Protein AF-A0A960NZ51-F1 (afdb_monomer)

Structure (mmCIF, N/CA/C/O backbone):
data_AF-A0A960NZ51-F1
#
_entry.id   AF-A0A960NZ51-F1
#
loop_
_atom_site.group_PDB
_atom_site.id
_atom_site.type_symbol
_atom_site.label_atom_id
_atom_site.label_alt_id
_atom_site.label_comp_id
_atom_site.label_asym_id
_atom_site.label_entity_id
_atom_site.label_seq_id
_atom_site.pdbx_PDB_ins_code
_atom_site.Cartn_x
_atom_site.Cartn_y
_atom_site.Cartn_z
_atom_site.occupancy
_atom_site.B_iso_or_equiv
_atom_site.auth_seq_id
_atom_site.auth_comp_id
_atom_site.auth_asym_id
_atom_site.auth_atom_id
_atom_site.pdbx_PDB_model_num
ATOM 1 N N . MET A 1 1 ? 16.082 8.332 2.737 1.00 50.16 1 MET A N 1
ATOM 2 C CA . MET A 1 1 ? 16.684 7.779 1.501 1.00 50.16 1 MET A CA 1
ATOM 3 C C . MET A 1 1 ? 15.687 7.900 0.361 1.00 50.16 1 MET A C 1
ATOM 5 O O . MET A 1 1 ? 14.531 7.542 0.551 1.00 50.16 1 MET A O 1
ATOM 9 N N . ALA A 1 2 ? 16.099 8.429 -0.792 1.00 65.31 2 ALA A N 1
ATOM 10 C CA . ALA A 1 2 ? 15.247 8.480 -1.977 1.00 65.31 2 ALA A CA 1
ATOM 11 C C . ALA A 1 2 ? 15.209 7.099 -2.647 1.00 65.31 2 ALA A C 1
ATOM 13 O O . ALA A 1 2 ? 16.250 6.490 -2.882 1.00 65.31 2 ALA A O 1
ATOM 14 N N . LEU A 1 3 ? 14.010 6.600 -2.945 1.00 73.25 3 LEU A N 1
ATOM 15 C CA . LEU A 1 3 ? 13.845 5.362 -3.699 1.00 73.25 3 LEU A CA 1
ATOM 16 C C . LEU A 1 3 ? 14.339 5.585 -5.140 1.00 73.25 3 LEU A C 1
ATOM 18 O O . LEU A 1 3 ? 13.904 6.546 -5.790 1.00 73.25 3 LEU A O 1
ATOM 22 N N . SER A 1 4 ? 15.247 4.730 -5.623 1.00 84.94 4 SER A N 1
ATOM 23 C CA . SER A 1 4 ? 15.769 4.804 -6.994 1.00 84.94 4 SER A CA 1
ATOM 24 C C . SER A 1 4 ? 14.644 4.615 -8.017 1.00 84.94 4 SER A C 1
ATOM 26 O O . SER A 1 4 ? 13.592 4.053 -7.710 1.00 84.94 4 SER A O 1
ATOM 28 N N . ARG A 1 5 ? 14.850 5.104 -9.248 1.00 79.25 5 ARG A N 1
ATOM 29 C CA . ARG A 1 5 ? 13.869 4.931 -10.334 1.00 79.25 5 ARG A CA 1
ATOM 30 C C . ARG A 1 5 ? 13.596 3.450 -10.616 1.00 79.25 5 ARG A C 1
ATOM 32 O O . ARG A 1 5 ? 12.438 3.086 -10.742 1.00 79.25 5 ARG A O 1
ATOM 39 N N . ALA A 1 6 ? 14.634 2.612 -10.592 1.00 81.88 6 ALA A N 1
ATOM 40 C CA . ALA A 1 6 ? 14.509 1.164 -10.766 1.00 81.88 6 ALA A CA 1
ATOM 41 C C . ALA A 1 6 ? 13.544 0.530 -9.746 1.00 81.88 6 ALA A C 1
ATOM 43 O O . ALA A 1 6 ? 12.571 -0.102 -10.135 1.00 81.88 6 ALA A O 1
ATOM 44 N N . LYS A 1 7 ? 13.713 0.825 -8.451 1.00 81.31 7 LYS A N 1
ATOM 45 C CA . LYS A 1 7 ? 12.835 0.300 -7.389 1.00 81.31 7 LYS A CA 1
ATOM 46 C C . LYS A 1 7 ? 11.382 0.769 -7.497 1.00 81.31 7 LYS A C 1
ATOM 48 O O . LYS A 1 7 ? 10.483 0.111 -6.992 1.00 81.31 7 LYS A O 1
ATOM 53 N N . LYS A 1 8 ? 11.131 1.938 -8.096 1.00 81.62 8 LYS A N 1
ATOM 54 C CA . LYS A 1 8 ? 9.756 2.399 -8.349 1.00 81.62 8 LYS A CA 1
ATOM 55 C C . LYS A 1 8 ? 9.100 1.597 -9.464 1.00 81.62 8 LYS A C 1
ATOM 57 O O . LYS A 1 8 ? 7.917 1.313 -9.344 1.00 81.62 8 LYS A O 1
ATOM 62 N N . ASN A 1 9 ? 9.856 1.250 -10.502 1.00 82.62 9 ASN A N 1
ATOM 63 C CA . ASN A 1 9 ? 9.348 0.437 -11.601 1.00 82.62 9 ASN A CA 1
ATOM 64 C C . ASN A 1 9 ? 9.039 -0.985 -11.126 1.00 82.62 9 ASN A C 1
ATOM 66 O O . ASN A 1 9 ? 7.937 -1.450 -11.365 1.00 82.62 9 ASN A O 1
ATOM 70 N N . GLU A 1 10 ? 9.926 -1.600 -10.338 1.00 85.81 10 GLU A N 1
ATOM 71 C CA . GLU A 1 10 ? 9.671 -2.920 -9.730 1.00 85.81 10 GLU A CA 1
ATOM 72 C C . GLU A 1 10 ? 8.374 -2.939 -8.900 1.00 85.81 10 GLU A C 1
ATOM 74 O O . GLU A 1 10 ? 7.581 -3.872 -8.982 1.00 85.81 10 GLU A O 1
ATOM 79 N N . LEU A 1 11 ? 8.123 -1.888 -8.110 1.00 84.44 11 LEU A N 1
ATOM 80 C CA . LEU A 1 11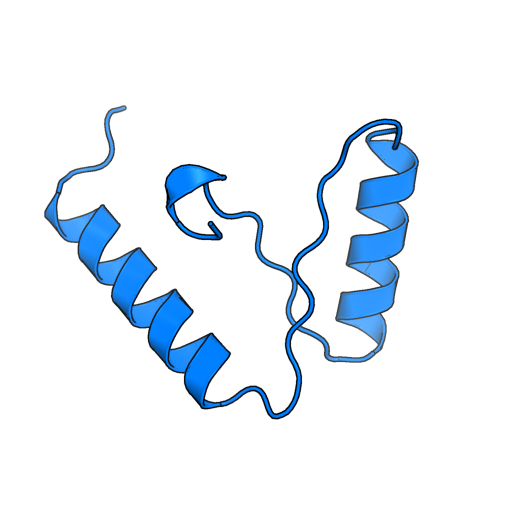 ? 6.880 -1.777 -7.341 1.00 84.44 11 LEU A CA 1
ATOM 81 C C . LEU A 1 11 ? 5.649 -1.597 -8.237 1.00 84.44 11 LEU A C 1
ATOM 83 O O . LEU A 1 11 ? 4.593 -2.128 -7.911 1.00 84.44 11 LEU A O 1
ATOM 87 N N . LEU A 1 12 ? 5.767 -0.840 -9.332 1.00 84.12 12 LEU A N 1
ATOM 88 C CA . LEU A 1 12 ? 4.670 -0.657 -10.286 1.00 84.12 12 LEU A CA 1
ATOM 89 C C . LEU A 1 12 ? 4.320 -1.971 -10.986 1.00 84.12 12 LEU A C 1
ATOM 91 O O . LEU A 1 12 ? 3.148 -2.326 -11.013 1.00 84.12 12 LEU A O 1
ATOM 95 N N . GLU A 1 13 ? 5.321 -2.714 -11.456 1.00 85.12 13 GLU A N 1
ATOM 96 C CA . GLU A 1 13 ? 5.136 -4.038 -12.064 1.00 85.12 13 GLU A CA 1
ATOM 97 C C . GLU A 1 13 ? 4.452 -5.010 -11.089 1.00 85.12 13 GLU A C 1
ATOM 99 O O . GLU A 1 13 ? 3.529 -5.731 -11.467 1.00 85.12 13 GLU A O 1
ATOM 104 N N . GLY A 1 14 ? 4.841 -4.979 -9.808 1.00 84.25 14 GLY A N 1
ATOM 105 C CA . GLY A 1 14 ? 4.180 -5.758 -8.760 1.00 84.25 14 GLY A CA 1
ATOM 106 C C . GLY A 1 14 ? 2.701 -5.394 -8.587 1.00 84.25 14 GLY A C 1
ATOM 107 O O . GLY A 1 14 ? 1.851 -6.280 -8.538 1.00 84.25 14 GLY A O 1
ATOM 108 N N . TYR A 1 15 ? 2.372 -4.099 -8.545 1.00 84.19 15 TYR A N 1
ATOM 109 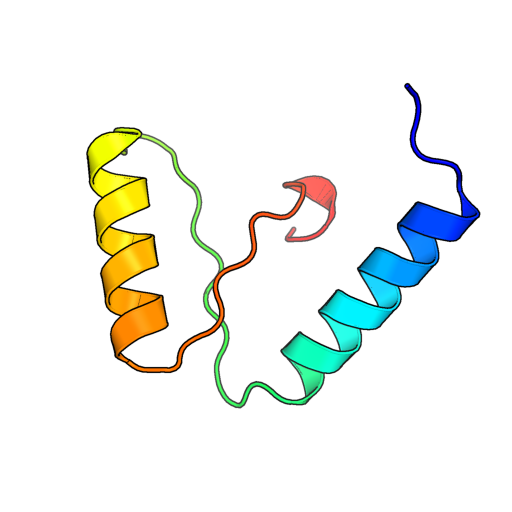C CA . TYR A 1 15 ? 0.981 -3.653 -8.423 1.00 84.19 15 TYR A CA 1
ATOM 110 C C . TYR A 1 15 ? 0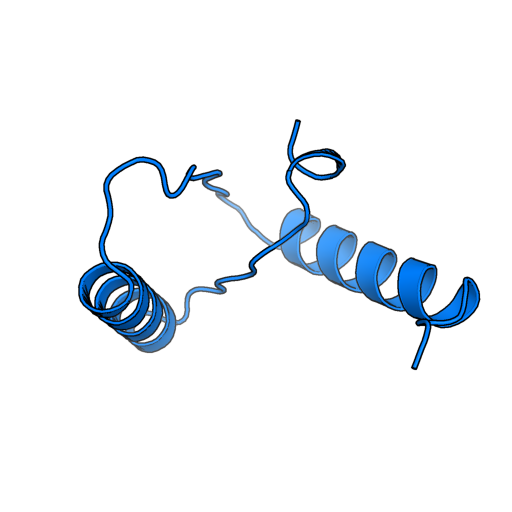.140 -4.003 -9.653 1.00 84.19 15 TYR A C 1
ATOM 112 O O . TYR A 1 15 ? -1.015 -4.395 -9.496 1.00 84.19 15 TYR A O 1
ATOM 120 N N . GLU A 1 16 ? 0.697 -3.886 -10.860 1.00 82.50 16 GLU A N 1
ATOM 121 C CA . GLU A 1 16 ? 0.016 -4.268 -12.102 1.00 82.50 16 GLU A CA 1
ATOM 122 C C . GLU A 1 16 ? -0.303 -5.765 -12.131 1.00 82.50 16 GLU A C 1
ATOM 124 O O . GLU A 1 16 ? -1.426 -6.141 -12.466 1.00 82.50 16 GLU A O 1
ATOM 129 N N . ALA A 1 17 ? 0.637 -6.618 -11.716 1.00 83.38 17 ALA A N 1
ATOM 130 C CA . ALA A 1 17 ? 0.417 -8.058 -11.632 1.00 83.38 17 ALA A CA 1
ATOM 131 C C . ALA A 1 17 ? -0.660 -8.426 -10.596 1.00 83.38 17 ALA A C 1
ATOM 133 O O . ALA A 1 17 ? -1.556 -9.224 -10.885 1.00 83.38 17 ALA A O 1
ATOM 134 N N . GLU A 1 18 ? -0.612 -7.820 -9.404 1.00 81.56 18 GLU A N 1
ATOM 135 C CA . GLU A 1 18 ? -1.622 -8.034 -8.361 1.00 81.56 18 GLU A CA 1
ATOM 136 C C . GLU A 1 18 ? -3.017 -7.610 -8.844 1.00 81.56 18 GLU A C 1
ATOM 138 O O . GLU A 1 18 ? -3.975 -8.373 -8.704 1.00 81.56 18 GLU A O 1
ATOM 143 N N . LEU A 1 19 ? -3.128 -6.440 -9.483 1.00 80.75 19 LEU A N 1
ATOM 144 C CA . LEU A 1 19 ? -4.381 -5.944 -10.058 1.00 80.75 19 LEU A CA 1
ATOM 145 C C . LEU A 1 19 ? -4.892 -6.824 -11.200 1.00 80.75 19 LEU A C 1
ATOM 147 O O . LEU A 1 19 ? -6.087 -7.097 -11.250 1.00 80.75 19 LEU A O 1
ATOM 151 N N . ALA A 1 20 ? -4.014 -7.298 -12.087 1.00 80.50 20 ALA A N 1
ATOM 152 C CA . ALA A 1 20 ? -4.395 -8.179 -13.189 1.00 80.50 20 ALA A CA 1
ATOM 153 C C . ALA A 1 20 ? -4.939 -9.532 -12.699 1.00 80.50 20 ALA A C 1
ATOM 155 O O . ALA A 1 20 ? -5.816 -10.113 -13.335 1.00 80.50 20 ALA A O 1
ATOM 156 N N . SER A 1 21 ? -4.441 -10.032 -11.562 1.00 79.75 21 SER A N 1
ATOM 157 C CA . SER A 1 21 ? -4.952 -11.259 -10.937 1.00 79.75 21 SER A CA 1
ATOM 158 C C . SER A 1 21 ? -6.256 -11.054 -10.154 1.00 79.75 21 SER A C 1
ATOM 160 O O . SER A 1 21 ? -6.995 -12.012 -9.912 1.00 79.75 21 SER A O 1
ATOM 162 N N . ALA A 1 22 ? -6.558 -9.817 -9.751 1.00 78.38 22 ALA A N 1
ATOM 163 C CA . ALA A 1 22 ? -7.7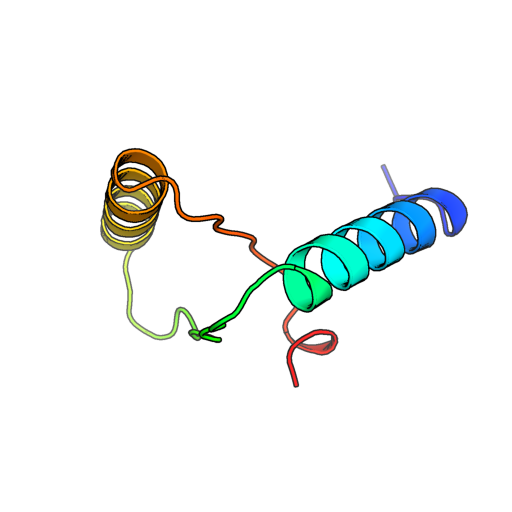20 -9.511 -8.936 1.00 78.38 22 ALA A CA 1
ATOM 164 C C . ALA A 1 22 ? -8.993 -9.447 -9.790 1.00 78.38 22 ALA A C 1
ATOM 166 O O . ALA A 1 22 ? -9.133 -8.628 -10.692 1.00 78.38 22 ALA A O 1
ATOM 167 N N . THR A 1 23 ? -9.982 -10.274 -9.456 1.00 75.62 23 THR A N 1
ATOM 168 C CA . THR A 1 23 ? -11.286 -10.266 -10.143 1.00 75.62 23 THR A CA 1
ATOM 169 C C . THR A 1 23 ? -12.094 -9.002 -9.830 1.00 75.62 23 THR A C 1
ATOM 171 O O . THR A 1 23 ? -12.924 -8.577 -10.627 1.00 75.62 23 THR A O 1
ATOM 174 N N . HIS A 1 24 ? -11.865 -8.406 -8.656 1.00 78.00 24 HIS A N 1
ATOM 175 C CA . HIS A 1 24 ? -12.539 -7.197 -8.187 1.00 78.00 24 HIS A CA 1
ATOM 176 C C . HIS A 1 24 ? -11.536 -6.329 -7.420 1.00 78.00 24 HIS A C 1
ATOM 178 O O . HIS A 1 24 ? -10.816 -6.835 -6.558 1.00 78.00 24 HIS A O 1
ATOM 184 N N . ALA A 1 25 ? -11.514 -5.025 -7.697 1.00 81.44 25 ALA A N 1
ATOM 185 C CA . ALA A 1 25 ? -10.656 -4.057 -7.017 1.00 81.44 25 ALA A CA 1
ATOM 186 C C . ALA A 1 25 ? -11.476 -2.852 -6.534 1.00 81.44 25 ALA A C 1
ATOM 188 O O . ALA A 1 25 ? -12.367 -2.374 -7.236 1.00 81.44 25 ALA A O 1
ATOM 189 N N . PHE A 1 26 ? -11.157 -2.345 -5.339 1.00 81.81 26 PHE A N 1
ATOM 190 C CA . PHE A 1 26 ? -11.795 -1.165 -4.750 1.00 81.81 26 PHE A CA 1
ATOM 191 C C . PHE A 1 26 ? -10.742 -0.106 -4.426 1.00 81.81 26 PHE A C 1
ATOM 193 O O . PHE A 1 26 ? -9.789 -0.373 -3.693 1.00 81.81 26 PHE A O 1
ATOM 200 N N . VAL A 1 27 ? -10.940 1.114 -4.926 1.00 83.38 27 VAL A N 1
ATOM 201 C CA . VAL A 1 27 ? -10.110 2.274 -4.582 1.00 83.38 27 VAL A CA 1
ATOM 202 C C . VAL A 1 27 ? -10.849 3.102 -3.537 1.00 83.38 27 VAL A C 1
ATOM 204 O O . VAL A 1 27 ? -11.954 3.582 -3.781 1.00 83.38 27 VAL A O 1
ATOM 207 N N . VAL A 1 28 ? -10.244 3.268 -2.359 1.00 81.31 28 VAL A N 1
ATOM 208 C CA . VAL A 1 28 ? -10.849 3.993 -1.233 1.00 81.31 28 VAL A CA 1
ATOM 209 C C . VAL A 1 28 ? -9.944 5.142 -0.805 1.00 81.31 28 VAL A C 1
ATOM 211 O O . VAL A 1 28 ? -8.761 4.952 -0.526 1.00 81.31 28 VAL A O 1
ATOM 214 N N . GLY A 1 29 ? -10.510 6.346 -0.723 1.00 79.69 29 GLY A N 1
ATOM 215 C CA . GLY A 1 29 ? -9.836 7.510 -0.153 1.00 79.69 29 GLY A CA 1
ATOM 216 C C . GLY A 1 29 ? -10.025 7.581 1.364 1.00 79.69 29 GLY A C 1
ATOM 217 O O . GLY A 1 29 ? -11.143 7.497 1.859 1.00 79.69 29 GLY A O 1
ATOM 218 N N . PHE A 1 30 ? -8.949 7.815 2.116 1.00 73.62 30 PHE A N 1
ATOM 219 C CA . PHE A 1 30 ? -8.961 7.873 3.589 1.00 73.62 30 PHE A CA 1
ATOM 220 C C . PHE A 1 30 ? -9.529 9.178 4.186 1.00 73.62 30 PHE A C 1
ATOM 222 O O . PHE A 1 30 ? -9.207 9.537 5.318 1.00 73.62 30 PHE A O 1
ATOM 229 N N . LYS A 1 31 ? -10.341 9.949 3.452 1.00 78.12 31 LYS A N 1
ATOM 230 C CA . LYS A 1 31 ? -10.812 11.253 3.947 1.00 78.12 31 LYS A CA 1
ATOM 231 C C . LYS A 1 31 ? -11.845 11.052 5.064 1.00 78.12 31 LYS A C 1
ATOM 233 O O . LYS A 1 31 ? -12.977 10.679 4.788 1.00 78.12 31 LYS A O 1
ATOM 238 N N . GLY A 1 32 ? -11.453 11.336 6.308 1.00 79.38 32 GLY A N 1
ATOM 239 C CA . GLY A 1 32 ? -12.334 11.262 7.482 1.00 79.38 32 GLY A CA 1
ATOM 240 C C . GLY A 1 32 ? -12.276 9.950 8.273 1.00 79.38 32 GLY A C 1
ATOM 241 O O . GLY A 1 32 ? -13.087 9.771 9.174 1.00 79.38 32 GLY A O 1
ATOM 242 N N . ILE A 1 33 ? -11.328 9.052 7.976 1.00 84.94 33 ILE A N 1
ATOM 243 C CA . ILE A 1 33 ? -11.104 7.823 8.755 1.00 84.94 33 ILE A CA 1
ATOM 244 C C . ILE A 1 33 ? -9.894 7.984 9.681 1.00 84.94 33 ILE A C 1
ATOM 246 O O . ILE A 1 33 ? -8.868 8.546 9.288 1.00 84.94 33 ILE A O 1
ATOM 250 N N . SER A 1 34 ? -9.993 7.496 10.918 1.00 86.69 34 SER A N 1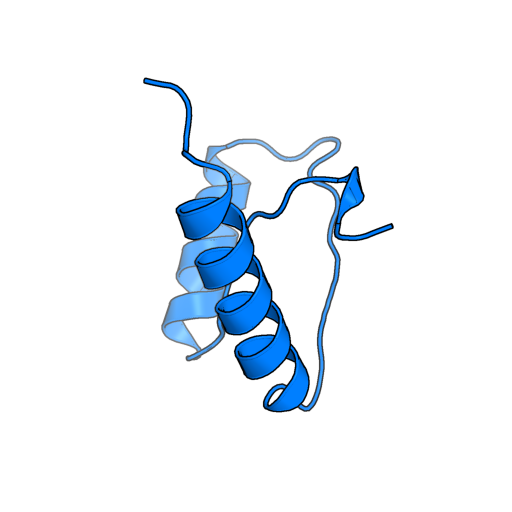
ATOM 251 C CA . SER A 1 34 ? -8.854 7.495 11.840 1.00 86.69 34 SER A CA 1
ATOM 252 C C . SER A 1 34 ? -7.849 6.391 11.487 1.00 86.69 34 SER A C 1
ATOM 254 O O . SER A 1 34 ? -8.186 5.379 10.867 1.00 86.69 34 SER A O 1
ATOM 256 N N . VAL A 1 35 ? -6.594 6.547 11.925 1.00 85.75 35 VAL A N 1
ATOM 257 C CA . VAL A 1 35 ? -5.540 5.530 11.722 1.00 85.75 35 VAL A CA 1
ATOM 258 C C . VAL A 1 35 ? -5.928 4.186 12.351 1.00 85.75 35 VAL A C 1
ATOM 260 O O . VAL A 1 35 ? -5.634 3.130 11.786 1.00 85.75 35 VAL A O 1
ATOM 263 N N . VAL A 1 36 ? -6.625 4.214 13.491 1.00 88.94 36 VAL A N 1
ATOM 264 C CA . VAL A 1 36 ? -7.102 3.012 14.191 1.00 88.94 36 VAL A CA 1
ATOM 265 C C . VAL A 1 36 ? -8.123 2.265 13.331 1.00 88.94 36 VAL A C 1
ATOM 267 O O . VAL A 1 36 ? -7.954 1.076 13.072 1.00 88.94 36 VAL A O 1
ATOM 270 N N . GLN A 1 37 ? -9.114 2.980 12.795 1.00 86.88 37 GLN A N 1
ATOM 271 C CA . GLN A 1 37 ? -10.142 2.409 11.919 1.00 86.88 37 GLN A CA 1
ATOM 272 C C . GLN A 1 37 ? -9.548 1.843 10.618 1.00 86.88 37 GLN A C 1
ATOM 274 O O . GLN A 1 37 ? -9.911 0.750 10.189 1.00 86.88 37 GLN A O 1
ATOM 279 N N . ALA A 1 38 ? -8.584 2.539 10.005 1.00 86.31 38 ALA A N 1
ATOM 280 C CA . ALA A 1 38 ? -7.898 2.038 8.812 1.00 86.31 38 ALA A CA 1
ATOM 281 C C . ALA A 1 38 ? -7.067 0.772 9.098 1.00 86.31 38 ALA A C 1
ATOM 283 O O . ALA A 1 38 ? -6.953 -0.116 8.250 1.00 86.31 38 ALA A O 1
ATOM 284 N N . THR A 1 39 ? -6.486 0.672 10.295 1.00 88.25 39 THR A N 1
ATOM 285 C CA . THR A 1 39 ? -5.718 -0.506 10.720 1.00 88.25 39 THR A CA 1
ATOM 286 C C . THR A 1 39 ? -6.631 -1.707 10.947 1.00 88.25 39 THR A C 1
ATOM 288 O O . THR A 1 39 ? -6.309 -2.809 10.501 1.00 88.25 39 THR A O 1
ATOM 291 N N . GLU A 1 40 ? -7.792 -1.491 11.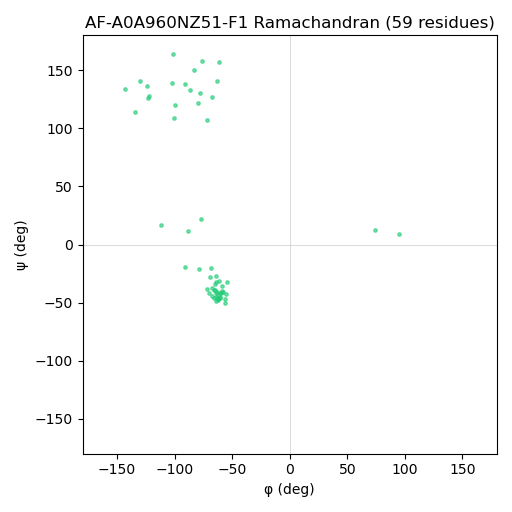561 1.00 89.62 40 GLU A N 1
ATOM 292 C CA . GLU A 1 40 ? -8.809 -2.525 11.736 1.00 89.62 40 GLU A CA 1
ATOM 293 C C . GLU A 1 40 ? -9.331 -3.041 10.388 1.00 89.62 40 GLU A C 1
ATOM 295 O O . GLU A 1 40 ? -9.345 -4.251 10.156 1.00 89.62 40 GLU A O 1
ATOM 300 N N . LEU A 1 41 ? -9.677 -2.136 9.466 1.00 87.19 41 LEU A N 1
ATOM 301 C CA . LEU A 1 41 ? -10.110 -2.492 8.113 1.00 87.19 41 LEU A CA 1
ATOM 302 C C . LEU A 1 41 ? -9.057 -3.348 7.397 1.00 87.19 41 LEU A C 1
ATOM 304 O O . LEU A 1 41 ? -9.377 -4.402 6.849 1.00 87.19 41 LEU A O 1
ATOM 308 N N . ARG A 1 42 ? -7.786 -2.935 7.455 1.00 88.50 42 ARG A N 1
ATOM 309 C CA . ARG A 1 42 ? -6.672 -3.689 6.867 1.00 88.50 42 ARG A CA 1
ATOM 310 C C . ARG A 1 42 ? -6.547 -5.090 7.468 1.00 88.50 42 ARG A C 1
ATOM 312 O O . ARG A 1 42 ? -6.295 -6.040 6.731 1.00 88.50 42 ARG A O 1
ATOM 319 N N . SER A 1 43 ? -6.706 -5.221 8.785 1.00 90.06 43 SER A N 1
ATOM 320 C CA . SER A 1 43 ? -6.641 -6.513 9.475 1.00 90.06 43 SER A CA 1
ATOM 321 C C . SER A 1 43 ? -7.751 -7.454 9.003 1.00 90.06 43 SER A C 1
ATOM 323 O O . SER A 1 43 ? -7.478 -8.589 8.619 1.00 90.06 43 SER A O 1
ATOM 325 N N . ARG A 1 44 ? -8.990 -6.952 8.926 1.00 89.81 44 ARG A N 1
ATOM 326 C CA . ARG A 1 44 ? -10.150 -7.717 8.442 1.00 89.81 44 ARG A CA 1
ATOM 327 C C . ARG A 1 44 ? -9.978 -8.180 6.993 1.00 89.81 44 ARG A C 1
ATOM 329 O O . ARG A 1 44 ? -10.281 -9.325 6.682 1.00 89.81 44 ARG A O 1
ATOM 336 N N . ILE A 1 45 ? -9.450 -7.318 6.120 1.00 87.56 45 ILE A N 1
ATOM 337 C CA . ILE A 1 45 ? -9.185 -7.667 4.715 1.00 87.56 45 ILE A CA 1
ATOM 338 C C . ILE A 1 45 ? -8.157 -8.800 4.623 1.00 87.56 45 ILE A C 1
ATOM 340 O O . ILE A 1 45 ? -8.397 -9.778 3.922 1.00 87.56 45 ILE A O 1
ATOM 344 N N . ARG A 1 46 ? -7.059 -8.718 5.386 1.00 87.38 46 ARG A N 1
ATOM 345 C CA . ARG A 1 46 ? -6.035 -9.774 5.420 1.00 87.38 46 ARG A CA 1
ATOM 346 C C . ARG A 1 46 ? -6.556 -11.089 5.998 1.00 87.38 46 ARG A C 1
ATOM 348 O O . ARG A 1 46 ? -6.207 -12.143 5.482 1.00 87.38 46 ARG A O 1
ATOM 355 N N . ALA A 1 47 ? -7.395 -11.037 7.033 1.00 88.88 47 ALA A N 1
ATOM 356 C CA . ALA A 1 47 ? -8.010 -12.230 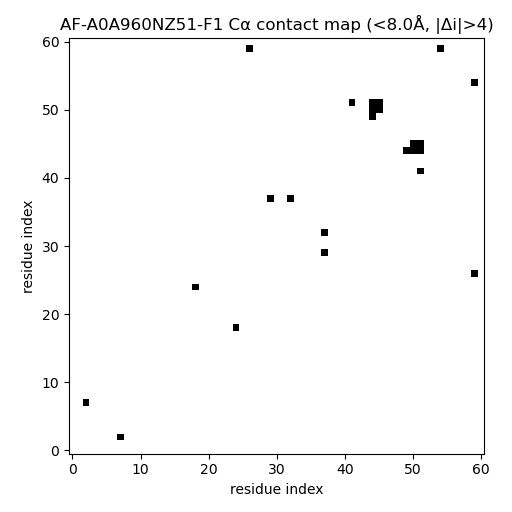7.619 1.00 88.88 47 ALA A CA 1
ATOM 357 C C . ALA A 1 47 ? -8.888 -12.991 6.610 1.00 88.88 47 ALA A C 1
ATOM 359 O O . ALA A 1 47 ? -8.939 -14.215 6.641 1.00 88.88 47 ALA A O 1
ATOM 360 N N . ASN A 1 48 ? -9.511 -12.272 5.673 1.00 87.00 48 ASN A N 1
ATOM 361 C CA . ASN A 1 48 ? -10.319 -12.847 4.598 1.00 87.00 48 ASN A CA 1
ATOM 362 C C . ASN A 1 48 ? -9.501 -13.195 3.336 1.00 87.00 48 ASN A C 1
ATOM 364 O O . ASN A 1 48 ? -10.084 -13.437 2.283 1.00 87.00 48 ASN A O 1
ATOM 368 N N . GLY A 1 49 ? -8.164 -13.184 3.413 1.00 82.38 49 GLY A N 1
ATOM 369 C CA . GLY A 1 49 ? -7.278 -13.490 2.284 1.00 82.38 49 GLY A CA 1
ATOM 370 C C . GLY A 1 49 ? -7.183 -12.385 1.226 1.00 82.38 49 GLY A C 1
ATOM 371 O O . GLY A 1 49 ? -6.663 -12.618 0.141 1.00 82.38 49 GLY A O 1
ATOM 372 N N . GLY A 1 50 ? -7.685 -11.184 1.518 1.00 82.31 50 GLY A N 1
ATOM 373 C CA . GLY A 1 50 ? -7.625 -10.044 0.612 1.00 82.31 50 GLY A CA 1
ATOM 374 C C . GLY A 1 50 ? -6.295 -9.293 0.683 1.00 82.31 50 GLY A C 1
ATOM 375 O O . GLY A 1 50 ? -5.659 -9.186 1.737 1.00 82.31 50 GLY A O 1
ATOM 376 N N . HIS A 1 51 ? -5.910 -8.698 -0.443 1.00 83.19 51 HIS A N 1
ATOM 377 C CA . HIS A 1 51 ? -4.746 -7.822 -0.539 1.00 83.19 51 HIS A CA 1
ATOM 378 C C . HIS A 1 51 ? -5.140 -6.366 -0.276 1.00 83.19 51 HIS A C 1
ATOM 380 O O . HIS A 1 51 ? -6.181 -5.885 -0.719 1.00 83.19 51 HIS A O 1
ATOM 386 N N . TYR A 1 52 ? -4.301 -5.657 0.481 1.00 85.56 52 TYR A N 1
ATOM 387 C CA . TYR A 1 52 ? -4.499 -4.248 0.805 1.00 85.56 52 TYR A CA 1
ATOM 388 C C . TYR A 1 52 ? -3.192 -3.490 0.616 1.00 85.56 52 TYR A C 1
ATOM 390 O O . TYR A 1 52 ? -2.236 -3.689 1.375 1.00 85.56 52 TYR A O 1
ATOM 398 N N . VAL A 1 53 ? -3.183 -2.582 -0.354 1.00 86.44 53 VAL A N 1
ATOM 399 C CA . VAL A 1 53 ? -2.012 -1.788 -0.725 1.00 86.44 53 VAL A CA 1
ATOM 400 C C . VAL A 1 53 ? -2.360 -0.306 -0.644 1.00 86.44 53 VAL A C 1
ATOM 402 O O . VAL A 1 53 ? -3.428 0.126 -1.070 1.00 86.44 53 VAL A O 1
ATOM 405 N N . VAL A 1 54 ? -1.448 0.487 -0.076 1.00 85.44 54 VAL A N 1
ATOM 406 C CA . VAL A 1 54 ? -1.552 1.950 -0.080 1.00 85.44 54 VAL A CA 1
ATOM 407 C C . VAL A 1 54 ? -0.636 2.480 -1.169 1.00 85.44 54 VAL A C 1
ATOM 409 O O . VAL A 1 54 ? 0.586 2.443 -1.037 1.00 85.44 54 VAL A O 1
ATOM 412 N N . VAL A 1 55 ? -1.238 2.987 -2.238 1.00 86.44 55 VAL A N 1
ATOM 413 C CA . VAL A 1 55 ? -0.520 3.609 -3.350 1.00 86.44 55 VAL A CA 1
ATOM 414 C C . VAL A 1 55 ? -0.590 5.128 -3.261 1.00 86.44 55 VAL A C 1
ATOM 416 O O . VAL A 1 55 ? -1.404 5.705 -2.538 1.00 86.44 55 VAL A O 1
ATOM 419 N N . LYS A 1 56 ? 0.283 5.806 -4.008 1.00 84.00 56 LYS A N 1
ATOM 420 C CA . LYS A 1 56 ? 0.156 7.253 -4.189 1.00 84.00 56 LYS A CA 1
ATOM 421 C C . LYS A 1 56 ? -1.154 7.570 -4.902 1.00 84.00 56 LYS A C 1
ATOM 423 O O . LYS A 1 56 ? -1.474 6.934 -5.898 1.00 84.00 56 LYS A O 1
ATOM 428 N N . ASN A 1 57 ? -1.818 8.644 -4.479 1.00 81.94 57 ASN A N 1
ATOM 429 C CA . ASN A 1 57 ? -3.053 9.120 -5.111 1.00 81.94 57 ASN A CA 1
ATOM 430 C C . ASN A 1 57 ? -2.902 9.352 -6.623 1.00 81.94 57 ASN A C 1
ATOM 432 O O . ASN A 1 57 ? -3.845 9.142 -7.369 1.00 81.94 57 ASN A O 1
ATOM 436 N N . THR A 1 58 ? -1.716 9.758 -7.085 1.00 80.19 58 THR A N 1
ATOM 437 C CA . THR A 1 58 ? -1.441 9.966 -8.516 1.00 80.19 58 THR A CA 1
ATOM 438 C C . THR A 1 58 ? -1.422 8.676 -9.333 1.00 80.19 58 THR A C 1
ATOM 440 O O . THR A 1 58 ? -1.511 8.757 -10.547 1.00 80.19 58 THR A O 1
ATOM 443 N N . LEU A 1 59 ? -1.244 7.516 -8.693 1.00 80.50 59 LEU A N 1
ATOM 444 C CA . LEU A 1 59 ? -1.219 6.206 -9.349 1.00 80.50 59 LEU A CA 1
ATOM 445 C C . LEU A 1 59 ? -2.607 5.552 -9.409 1.00 80.50 59 LEU A C 1
ATOM 447 O O . LEU A 1 59 ? -2.798 4.640 -10.196 1.00 80.50 59 LEU A O 1
ATOM 451 N N . ALA A 1 60 ? -3.549 5.998 -8.573 1.00 73.44 60 ALA A N 1
ATOM 452 C CA . ALA A 1 60 ? -4.904 5.446 -8.470 1.00 73.44 60 ALA A CA 1
ATOM 453 C C . ALA A 1 60 ? -5.992 6.418 -8.965 1.00 73.44 60 ALA A C 1
ATOM 455 O O . ALA A 1 60 ? -7.158 6.264 -8.599 1.00 73.44 60 ALA A O 1
ATOM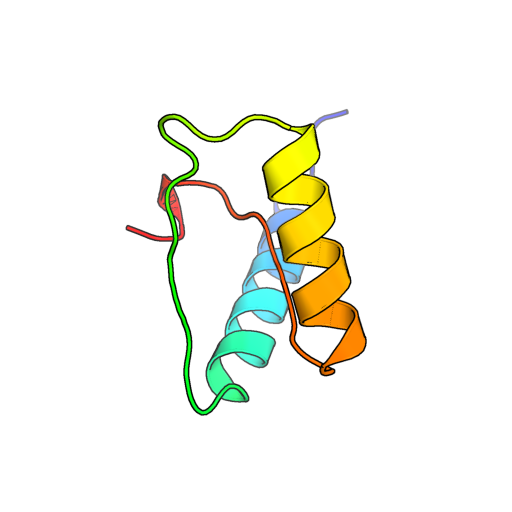 456 N N . ARG A 1 61 ? -5.601 7.454 -9.717 1.00 62.84 61 ARG A N 1
ATOM 457 C CA . ARG A 1 61 ? -6.530 8.378 -10.374 1.00 62.84 61 ARG A CA 1
ATOM 458 C C . ARG A 1 61 ? -6.930 7.847 -11.741 1.00 62.84 61 ARG A C 1
ATOM 460 O O . ARG A 1 61 ? -6.031 7.309 -12.418 1.00 62.84 61 ARG A O 1
#

Foldseek 3Di:
DDDDPVNVVVVVVVVVVVVVPDPDDDDDDCVPPDPVRVVVVCVVCVVVVHDDDDDPPVVVD

Secondary structure (DSSP, 8-state):
-PPPHHHHHHHHHHHHHHHHH-S-------TT--HHHHHHHHHHHHHTT-------GGG--

pLDDT: mean 82.06, std 6.64, range [50.16, 90.06]

Mean predicted aligned error: 6.43 Å

Solvent-accessible surface area (backbone atoms only — not comparable to full-atom values): 4122 Å² total; per-residue (Å²): 133,85,81,53,70,68,63,51,49,57,52,48,56,52,50,51,53,54,53,72,71,44,93,74,87,83,90,79,80,72,83,92,62,52,73,67,58,54,50,52,53,51,49,55,39,47,75,72,74,43,88,86,82,91,73,59,70,86,77,75,108

Sequence (61 aa):
MALSRAKKNELLEGYEAELASATHAFVVGFKGISVVQATELRSRIRANGGHYVVVKNTLAR

Radius of gyration: 13.39 Å; Cα contacts (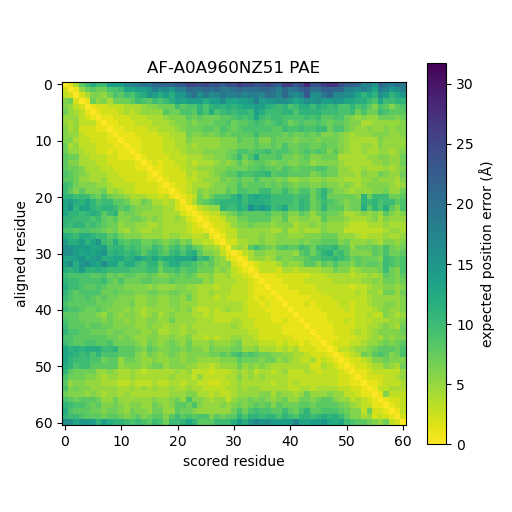8 Å, |Δi|>4): 12; chains: 1; bounding box: 29×25×27 Å